Protein AF-A0A401LWP0-F1 (afdb_monomer)

Radius of gyration: 18.24 Å; Cα contacts (8 Å, |Δi|>4): 182; chains: 1; bounding box: 59×21×43 Å

Secondary structure (DSSP, 8-state):
--EEEETTEEEEEEEE--S-TTS---EEEEEEESSTT--EEEEEEEE-TTS--TTEEEEEEEEEEEE-TTS-EEEEEEEEEEEE-----S------

pLDDT: mean 83.67, std 14.32, range [45.25, 97.88]

Sequence (96 aa):
MDTLQIAGEPCADLTVVPFNSESFGFTGHLYVILDSTCFVKRTVFNFPKKINLNFVDYMLLEQEFKRGEDGIRLLDHESITVEFRLAEGQDGIKDE

Solvent-accessible surface area (backbone atoms only — not comparable to full-atom values): 5750 Å² total; per-residue (Å²): 125,54,77,46,71,57,97,86,40,63,17,39,48,43,79,45,70,56,94,48,76,89,62,56,70,50,35,34,40,39,30,25,35,82,57,100,75,56,46,66,42,35,40,39,39,41,31,60,58,84,32,96,48,86,55,41,43,31,37,38,43,36,40,33,42,42,74,43,98,87,66,48,84,37,84,71,46,77,48,77,49,73,42,68,52,80,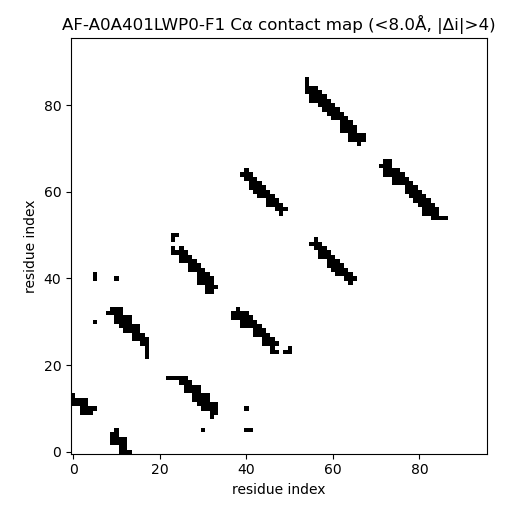78,88,85,72,89,68,92,71,88,126

Structure (mmCIF, N/CA/C/O backbone):
data_AF-A0A401LWP0-F1
#
_entry.id   AF-A0A401LWP0-F1
#
loop_
_atom_site.group_PDB
_atom_site.id
_atom_site.type_symbol
_atom_site.label_atom_id
_atom_site.label_alt_id
_atom_site.label_comp_id
_atom_site.label_asym_id
_atom_site.label_entity_id
_atom_site.label_seq_id
_atom_site.pdbx_PDB_ins_code
_atom_site.Cartn_x
_atom_site.Cartn_y
_atom_site.Cartn_z
_atom_site.occupancy
_atom_site.B_iso_or_equiv
_atom_site.auth_seq_id
_atom_site.auth_comp_id
_atom_site.auth_asym_id
_atom_site.auth_atom_id
_atom_site.pdbx_PDB_model_num
ATOM 1 N N . MET A 1 1 ? -16.871 -0.926 -6.861 1.00 61.06 1 MET A N 1
ATOM 2 C CA . MET A 1 1 ? -16.673 -0.641 -5.429 1.00 61.06 1 MET A CA 1
ATOM 3 C C . MET A 1 1 ? -17.210 -1.851 -4.715 1.00 61.06 1 MET A C 1
ATOM 5 O O . MET A 1 1 ? -18.421 -1.970 -4.581 1.00 61.06 1 MET A O 1
ATOM 9 N N . ASP A 1 2 ? -16.308 -2.748 -4.344 1.00 77.31 2 ASP A N 1
ATOM 10 C CA . ASP A 1 2 ? -16.655 -3.967 -3.627 1.00 77.31 2 ASP A CA 1
ATOM 11 C C . ASP A 1 2 ? -16.191 -3.818 -2.175 1.00 77.31 2 ASP A C 1
ATOM 13 O O . ASP A 1 2 ? -15.233 -3.095 -1.881 1.00 77.31 2 ASP A O 1
ATOM 17 N N . THR A 1 3 ? -16.915 -4.442 -1.251 1.00 86.00 3 THR A N 1
ATOM 18 C CA . THR A 1 3 ? -16.538 -4.489 0.165 1.00 86.00 3 THR A CA 1
ATOM 19 C C . THR A 1 3 ? -15.786 -5.784 0.430 1.00 86.00 3 THR A C 1
ATOM 21 O O . THR A 1 3 ? -16.245 -6.856 0.044 1.00 86.00 3 THR A O 1
ATOM 24 N N . LEU A 1 4 ? -14.648 -5.697 1.110 1.00 91.81 4 LEU A N 1
ATOM 25 C CA . LEU A 1 4 ? -13.810 -6.844 1.453 1.00 91.81 4 LEU A CA 1
ATOM 26 C C . LEU A 1 4 ? -13.242 -6.710 2.866 1.00 91.81 4 LEU A C 1
ATOM 28 O O . LEU A 1 4 ? -13.284 -5.641 3.466 1.00 91.81 4 LEU A O 1
ATOM 32 N N . GLN A 1 5 ? -12.734 -7.810 3.413 1.00 91.44 5 GLN A N 1
ATOM 33 C CA . GLN A 1 5 ? -12.161 -7.842 4.757 1.00 91.44 5 GLN A CA 1
ATOM 34 C C . GLN A 1 5 ? -10.648 -7.613 4.686 1.00 91.44 5 GLN A C 1
ATOM 36 O O . GLN A 1 5 ? -9.941 -8.414 4.075 1.00 91.44 5 GLN A O 1
ATOM 41 N N . ILE A 1 6 ? -10.142 -6.562 5.335 1.00 90.69 6 ILE A N 1
ATOM 42 C CA . ILE A 1 6 ? -8.704 -6.336 5.545 1.00 90.69 6 ILE A CA 1
ATOM 43 C C . ILE A 1 6 ? -8.412 -6.486 7.032 1.00 90.69 6 ILE A C 1
ATOM 45 O O . ILE A 1 6 ? -8.964 -5.749 7.843 1.00 90.69 6 ILE A O 1
ATOM 49 N N . ALA A 1 7 ? -7.565 -7.453 7.395 1.00 86.19 7 ALA A N 1
ATOM 50 C CA . ALA A 1 7 ? -7.229 -7.754 8.791 1.00 86.19 7 ALA A CA 1
ATOM 51 C C . ALA A 1 7 ? -8.467 -7.926 9.710 1.00 86.19 7 ALA A C 1
ATOM 53 O O . ALA A 1 7 ? -8.435 -7.571 10.884 1.00 86.19 7 ALA A O 1
ATOM 54 N N . GLY A 1 8 ? -9.567 -8.466 9.167 1.00 87.88 8 GLY A N 1
ATOM 55 C CA . GLY A 1 8 ? -10.832 -8.667 9.887 1.00 87.88 8 GLY A CA 1
ATOM 56 C C . GLY A 1 8 ? -11.767 -7.451 9.938 1.00 87.88 8 GLY A C 1
ATOM 57 O O . GLY A 1 8 ? -12.813 -7.539 10.579 1.00 87.88 8 GLY A O 1
ATOM 58 N N . GLU A 1 9 ? -11.424 -6.342 9.276 1.00 89.81 9 GLU A N 1
ATOM 59 C CA . GLU A 1 9 ? -12.254 -5.136 9.206 1.00 89.81 9 GLU A CA 1
ATOM 60 C C . GLU A 1 9 ? -12.867 -4.944 7.806 1.00 89.81 9 GLU A C 1
ATOM 62 O O . GLU A 1 9 ? -12.152 -5.028 6.798 1.00 89.81 9 GLU A O 1
ATOM 67 N N . PRO A 1 10 ? -14.176 -4.637 7.713 1.00 93.25 10 PRO A N 1
ATOM 68 C CA . PRO A 1 10 ? -14.830 -4.378 6.439 1.00 93.25 10 PRO A CA 1
ATOM 69 C C . PRO A 1 10 ? -14.338 -3.057 5.840 1.00 93.25 10 PRO A C 1
ATOM 71 O O . PRO A 1 10 ? -14.516 -1.979 6.413 1.00 93.25 10 PRO A O 1
ATOM 74 N N . CYS A 1 11 ? -13.755 -3.151 4.652 1.00 95.94 11 CYS A N 1
ATOM 75 C CA . CYS A 1 11 ? -13.210 -2.035 3.899 1.00 95.94 11 CYS A CA 1
ATOM 76 C C . CYS A 1 11 ? -13.864 -1.937 2.519 1.00 95.94 11 CYS A C 1
ATOM 78 O O . CYS A 1 11 ? -14.151 -2.952 1.884 1.00 95.94 11 CYS A O 1
ATOM 80 N N . ALA A 1 12 ? -14.047 -0.717 2.023 1.00 96.50 12 ALA A N 1
ATOM 81 C CA . ALA A 1 12 ? -14.276 -0.479 0.605 1.00 96.50 12 ALA A CA 1
ATOM 82 C C . ALA A 1 12 ? -12.952 -0.469 -0.161 1.00 96.50 12 ALA A C 1
ATOM 84 O O . ALA A 1 12 ? -11.988 0.149 0.291 1.00 96.50 12 ALA A O 1
ATOM 85 N N . ASP A 1 13 ? -12.946 -1.100 -1.335 1.00 96.25 13 ASP A N 1
ATOM 86 C CA . ASP A 1 13 ? -11.887 -0.951 -2.335 1.00 96.25 13 ASP A CA 1
ATOM 87 C C . ASP A 1 13 ? -12.164 0.262 -3.231 1.00 96.25 13 ASP A C 1
ATOM 89 O O . ASP A 1 13 ? -13.143 0.289 -3.994 1.00 96.25 13 ASP A O 1
ATOM 93 N N . LEU A 1 14 ? -11.301 1.272 -3.119 1.00 95.12 14 LEU A N 1
ATOM 94 C CA . LEU A 1 14 ? -11.306 2.455 -3.967 1.00 95.12 14 LEU A CA 1
ATOM 95 C C . LEU A 1 14 ? -10.105 2.427 -4.911 1.00 95.12 14 LEU A C 1
ATOM 97 O O . LEU A 1 14 ? -8.956 2.554 -4.485 1.00 95.12 14 LEU A O 1
ATOM 101 N N . THR A 1 15 ? -10.378 2.342 -6.210 1.00 93.31 15 THR A N 1
ATOM 102 C CA . THR A 1 15 ? -9.341 2.421 -7.240 1.00 93.31 15 THR A CA 1
ATOM 103 C C . THR A 1 15 ? -8.906 3.869 -7.465 1.00 93.31 15 THR A C 1
ATOM 105 O O . THR A 1 15 ? -9.730 4.758 -7.683 1.00 93.31 15 THR A O 1
ATOM 108 N N . VAL A 1 16 ? -7.596 4.099 -7.463 1.00 89.38 16 VAL A N 1
ATOM 109 C CA . VAL A 1 16 ? -6.954 5.380 -7.760 1.00 89.38 16 VAL A CA 1
ATOM 110 C C . VAL A 1 16 ? -6.306 5.289 -9.136 1.00 89.38 16 VAL A C 1
ATOM 112 O O . VAL A 1 16 ? -5.385 4.499 -9.351 1.00 89.38 16 VAL A O 1
ATOM 115 N N . VAL A 1 17 ? -6.783 6.113 -10.068 1.00 86.50 17 VAL A N 1
ATOM 116 C CA . VAL A 1 17 ? -6.234 6.237 -11.423 1.00 86.50 17 VAL A CA 1
ATOM 117 C C . VAL A 1 17 ? -6.044 7.727 -11.723 1.00 86.50 17 VAL A C 1
ATOM 119 O O . VAL A 1 17 ? -6.975 8.505 -11.499 1.00 86.50 17 VAL A O 1
ATOM 122 N N . PRO A 1 18 ? -4.863 8.163 -12.191 1.00 77.12 18 PRO A N 1
ATOM 123 C CA . PRO A 1 18 ? -4.617 9.562 -12.508 1.00 77.12 18 PRO A CA 1
ATOM 124 C C . PRO A 1 18 ? -5.459 9.994 -13.712 1.00 77.12 18 PRO A C 1
ATOM 126 O O . PRO A 1 18 ? -5.668 9.229 -14.651 1.00 77.12 18 PRO A O 1
ATOM 129 N N . PHE A 1 19 ? -5.927 11.244 -13.693 1.00 72.06 19 PHE A N 1
ATOM 130 C CA . PHE A 1 19 ? -6.789 11.792 -14.745 1.00 72.06 19 PHE A CA 1
ATOM 131 C C . PHE A 1 19 ? -6.088 11.890 -16.108 1.00 72.06 19 PHE A C 1
ATOM 133 O O . PHE A 1 19 ? -6.710 11.675 -17.144 1.00 72.06 19 PHE A O 1
ATOM 140 N N . ASN A 1 20 ? -4.790 12.205 -16.111 1.00 65.81 20 ASN A N 1
ATOM 141 C CA . ASN A 1 20 ? -3.972 12.213 -17.317 1.00 65.81 20 ASN A CA 1
ATOM 142 C C . ASN A 1 20 ? -3.085 10.969 -17.333 1.00 65.81 20 ASN A C 1
ATOM 144 O O . ASN A 1 20 ? -2.206 10.831 -16.482 1.00 65.81 20 ASN A O 1
ATOM 148 N N . SER A 1 21 ? -3.274 10.102 -18.328 1.00 59.53 21 SER A N 1
ATOM 149 C CA . SER A 1 21 ? -2.416 8.937 -18.523 1.00 59.53 21 SER A CA 1
ATOM 150 C C . SER A 1 21 ? -0.964 9.324 -18.785 1.00 59.53 21 SER A C 1
ATOM 152 O O . SER A 1 21 ? -0.099 8.577 -18.375 1.00 59.53 21 SER A O 1
ATOM 154 N N . GLU A 1 22 ? -0.670 10.477 -19.399 1.00 56.81 22 GLU A N 1
ATOM 155 C CA . GLU A 1 22 ? 0.710 10.955 -19.609 1.00 56.81 22 GLU A CA 1
ATOM 156 C C . GLU A 1 22 ? 1.366 11.480 -18.323 1.00 56.81 22 GLU A C 1
ATOM 158 O O . GLU A 1 22 ? 2.590 11.528 -18.217 1.00 56.81 22 GLU A O 1
ATOM 163 N N . SER A 1 23 ? 0.569 11.818 -17.305 1.00 57.25 23 SER A N 1
ATOM 164 C CA . SER A 1 23 ? 1.038 12.087 -15.943 1.00 57.25 23 SER A CA 1
ATOM 165 C C . SER A 1 23 ? 1.088 10.774 -15.163 1.00 57.25 23 SER A C 1
ATOM 167 O O . SER A 1 23 ? 0.400 10.600 -14.157 1.00 57.25 23 SER A O 1
ATOM 169 N N . PHE A 1 24 ? 1.868 9.817 -15.673 1.00 60.03 24 PHE A N 1
ATOM 170 C CA . PHE A 1 24 ? 2.072 8.516 -15.050 1.00 60.03 24 PHE A CA 1
ATOM 171 C C . PHE A 1 24 ? 2.783 8.687 -13.696 1.00 60.03 24 PHE A C 1
ATOM 173 O O . PHE A 1 24 ? 4.007 8.652 -13.611 1.00 60.03 24 PHE A O 1
ATOM 180 N N . GLY A 1 25 ? 2.017 8.923 -12.634 1.00 70.00 25 GLY A N 1
ATOM 181 C CA . GLY A 1 25 ? 2.512 8.860 -11.262 1.00 70.00 25 GLY A CA 1
ATOM 182 C C . GLY A 1 25 ? 2.445 7.424 -10.761 1.00 70.00 25 GLY A C 1
ATOM 183 O O . GLY A 1 25 ? 3.467 6.786 -10.545 1.00 70.00 25 GLY A O 1
ATOM 184 N N . PHE A 1 26 ? 1.225 6.913 -10.611 1.00 83.56 26 PHE A N 1
ATOM 185 C CA . PHE A 1 26 ? 0.920 5.578 -10.099 1.00 83.56 26 PHE A CA 1
ATOM 186 C C . PHE A 1 26 ? -0.569 5.280 -10.316 1.00 83.56 26 PHE A C 1
ATOM 188 O O . PHE A 1 26 ? -1.382 6.196 -10.424 1.00 83.56 26 PHE A O 1
ATOM 195 N N . THR A 1 27 ? -0.936 4.005 -10.338 1.00 90.94 27 THR A N 1
ATOM 196 C CA . THR A 1 27 ? -2.317 3.530 -10.141 1.00 90.94 27 THR A CA 1
ATOM 197 C C . THR A 1 27 ? -2.378 2.752 -8.840 1.00 90.94 27 THR A C 1
ATOM 199 O O . THR A 1 27 ? -1.348 2.256 -8.395 1.00 90.94 27 THR A O 1
ATOM 202 N N . GLY A 1 28 ? -3.541 2.566 -8.233 1.00 93.50 28 GLY A N 1
ATOM 203 C CA . GLY A 1 28 ? -3.582 1.748 -7.030 1.00 93.50 28 GLY A CA 1
ATOM 204 C C . GLY A 1 28 ? -4.950 1.544 -6.426 1.00 93.50 28 GLY A C 1
ATOM 205 O O . GLY A 1 28 ? -5.968 1.893 -7.016 1.00 93.50 28 GLY A O 1
ATOM 206 N N . HIS A 1 29 ? -4.929 0.994 -5.222 1.00 96.06 29 HIS A N 1
ATOM 207 C CA . HIS A 1 29 ? -6.096 0.695 -4.412 1.00 96.06 29 HIS A CA 1
ATOM 208 C C . HIS A 1 29 ? -5.917 1.295 -3.020 1.00 96.06 29 HIS A C 1
ATOM 210 O O . HIS A 1 29 ? -4.846 1.184 -2.413 1.00 96.06 29 HIS A O 1
ATOM 216 N N . LEU A 1 30 ? -6.977 1.917 -2.514 1.00 96.19 30 LEU A N 1
ATOM 217 C CA . LEU A 1 30 ? -7.114 2.310 -1.117 1.00 96.19 30 LEU A CA 1
ATOM 218 C C . LEU A 1 30 ? -8.185 1.429 -0.484 1.00 96.19 30 LEU A C 1
ATOM 220 O O . LEU A 1 30 ? -9.319 1.398 -0.959 1.00 96.19 30 LEU A O 1
ATOM 224 N N . TYR A 1 31 ? -7.837 0.769 0.615 1.00 96.44 31 TYR A N 1
ATOM 225 C CA . TYR A 1 31 ? -8.781 -0.006 1.409 1.00 96.44 31 TYR A CA 1
ATOM 226 C C . TYR A 1 31 ? -9.223 0.832 2.604 1.00 96.44 31 TYR A C 1
ATOM 228 O O . TYR A 1 31 ? -8.423 1.116 3.501 1.00 96.44 31 TYR A O 1
ATOM 236 N N . VAL A 1 32 ? -10.480 1.271 2.590 1.00 96.06 32 VAL A N 1
ATOM 237 C CA . VAL A 1 32 ? -11.005 2.276 3.524 1.00 96.06 32 VAL A CA 1
ATOM 238 C C . VAL A 1 32 ? -12.075 1.671 4.421 1.00 96.06 32 VAL A C 1
ATOM 240 O O . VAL A 1 32 ? -13.062 1.142 3.912 1.00 96.06 32 VAL A O 1
ATOM 243 N N . ILE A 1 33 ? -11.909 1.781 5.741 1.00 94.50 33 ILE A N 1
ATOM 244 C CA . ILE A 1 33 ? -12.913 1.346 6.719 1.00 94.50 33 ILE A CA 1
ATOM 245 C C . ILE A 1 33 ? -14.224 2.100 6.477 1.00 94.50 33 ILE A C 1
ATOM 247 O O . ILE A 1 33 ? -14.240 3.325 6.344 1.00 94.50 33 ILE A O 1
ATOM 251 N N . LEU A 1 34 ? -15.329 1.355 6.458 1.00 90.56 34 LEU A N 1
ATOM 252 C CA . LEU A 1 34 ? -16.681 1.869 6.229 1.00 90.56 34 LEU A CA 1
ATOM 253 C C . LEU A 1 34 ? -17.355 2.381 7.514 1.00 90.56 34 LEU A C 1
ATOM 255 O O . LEU A 1 34 ? -18.495 2.030 7.816 1.00 90.56 34 LEU A O 1
ATOM 259 N N . ASP A 1 35 ? -16.650 3.211 8.276 1.00 89.31 35 ASP A N 1
ATOM 260 C CA . ASP A 1 35 ? -17.192 3.934 9.426 1.00 89.31 35 ASP A CA 1
ATOM 261 C C . ASP A 1 35 ? -17.118 5.454 9.196 1.00 89.31 35 ASP A C 1
ATOM 263 O O . ASP A 1 35 ? -16.701 5.932 8.141 1.00 89.31 35 ASP A O 1
ATOM 267 N N . SER A 1 36 ? -17.516 6.249 10.189 1.00 89.31 36 SER A N 1
ATOM 268 C CA . SER A 1 36 ? -17.483 7.713 10.085 1.00 89.31 36 SER A CA 1
ATOM 269 C C . SER A 1 36 ? -16.071 8.308 10.006 1.00 89.31 36 SER A C 1
ATOM 271 O O . SER A 1 36 ? -15.934 9.518 9.847 1.00 89.31 36 SER A O 1
ATOM 273 N N . THR A 1 37 ? -15.021 7.504 10.188 1.00 89.50 37 THR A N 1
ATOM 274 C CA . THR A 1 37 ? -13.629 7.967 10.198 1.00 89.50 37 THR A CA 1
ATOM 275 C C . THR A 1 37 ? -12.967 7.833 8.832 1.00 89.50 37 THR A C 1
ATOM 277 O O . THR A 1 37 ? -11.941 8.477 8.606 1.00 89.50 37 THR A O 1
ATOM 280 N N . CYS A 1 38 ? -13.540 7.025 7.927 1.00 91.56 38 CYS A N 1
ATOM 281 C CA . CYS A 1 38 ? -12.981 6.722 6.607 1.00 91.56 38 CYS A CA 1
ATOM 282 C C . CYS A 1 38 ? -11.481 6.384 6.684 1.00 91.56 38 CYS A C 1
ATOM 284 O O . CYS A 1 38 ? -10.659 6.875 5.903 1.00 91.56 38 CYS A O 1
ATOM 286 N N . PHE A 1 39 ? -11.091 5.601 7.690 1.00 94.44 39 PHE A N 1
ATOM 287 C CA . PHE A 1 39 ? -9.690 5.305 7.942 1.00 94.44 39 PHE A CA 1
ATOM 288 C C . PHE A 1 39 ? -9.119 4.410 6.834 1.00 94.44 39 PHE A C 1
ATOM 290 O O . PHE A 1 39 ? -9.645 3.336 6.554 1.00 94.44 39 PHE A O 1
ATOM 297 N N . VAL A 1 40 ? -8.021 4.837 6.207 1.00 95.19 40 VAL A N 1
ATOM 298 C CA . VAL A 1 40 ? -7.284 4.016 5.237 1.00 95.19 40 VAL A CA 1
ATOM 299 C C . VAL A 1 40 ? -6.500 2.942 5.986 1.00 95.19 40 VAL A C 1
ATOM 301 O O . VAL A 1 40 ? -5.565 3.270 6.718 1.00 95.19 40 VAL A O 1
ATOM 304 N N . LYS A 1 41 ? -6.889 1.680 5.796 1.00 95.62 41 LYS A N 1
ATOM 305 C CA . LYS A 1 41 ? -6.283 0.504 6.430 1.00 95.62 41 LYS A CA 1
ATOM 306 C C . LYS A 1 41 ? -5.079 -0.012 5.651 1.00 95.62 41 LYS A C 1
ATOM 308 O O . LYS A 1 41 ? -4.082 -0.400 6.249 1.00 95.62 41 LYS A O 1
ATOM 313 N N . ARG A 1 42 ? -5.168 0.007 4.320 1.00 96.94 42 ARG A N 1
ATOM 314 C CA . ARG A 1 42 ? -4.107 -0.446 3.418 1.00 96.94 42 ARG A CA 1
ATOM 315 C C . ARG A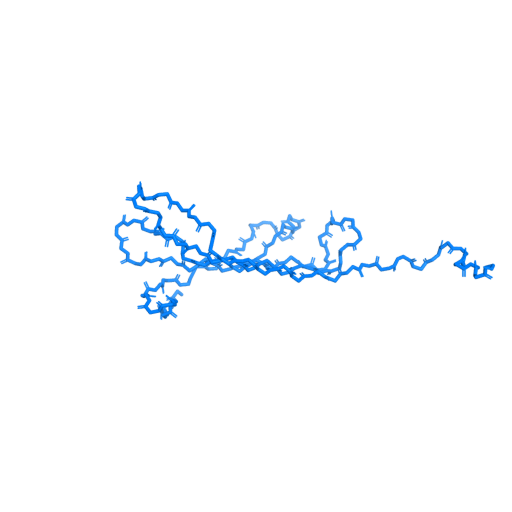 1 42 ? -4.078 0.391 2.147 1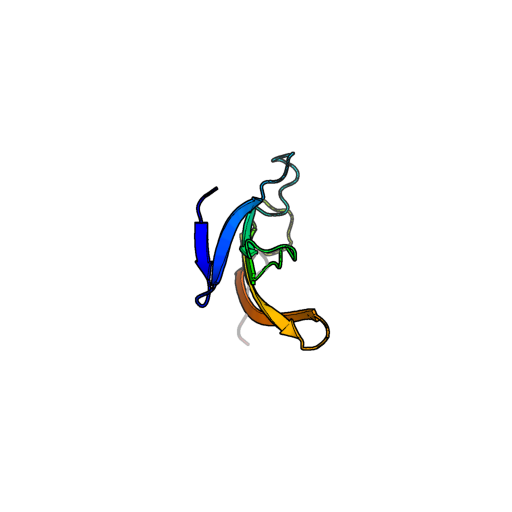.00 96.94 42 ARG A C 1
ATOM 317 O O . ARG A 1 42 ? -5.123 0.839 1.670 1.00 96.94 42 ARG A O 1
ATOM 324 N N . THR A 1 43 ? -2.890 0.557 1.587 1.00 96.69 43 THR A N 1
ATOM 325 C CA . THR A 1 43 ? -2.674 1.098 0.246 1.00 96.69 43 THR A CA 1
ATOM 326 C C . THR A 1 43 ? -1.844 0.125 -0.579 1.00 96.69 43 THR A C 1
ATOM 328 O O . THR A 1 43 ? -0.963 -0.559 -0.061 1.00 96.69 43 THR A O 1
ATOM 331 N N . VAL A 1 44 ? -2.158 0.041 -1.868 1.00 96.75 44 VAL A N 1
ATOM 332 C CA . VAL A 1 44 ? -1.367 -0.700 -2.855 1.00 96.75 44 VAL A CA 1
ATOM 333 C C . VAL A 1 44 ? -1.192 0.207 -4.061 1.00 96.75 44 VAL A C 1
ATOM 335 O O . VAL A 1 44 ? -2.171 0.518 -4.735 1.00 96.75 44 VAL A O 1
ATOM 338 N N . PHE A 1 45 ? 0.035 0.647 -4.326 1.00 94.06 45 PHE A N 1
ATOM 339 C CA . PHE A 1 45 ? 0.368 1.534 -5.435 1.00 94.06 45 PHE A CA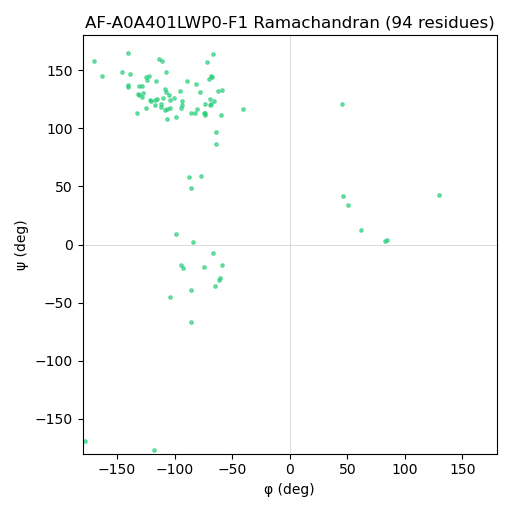 1
ATOM 340 C C . PHE A 1 45 ? 1.312 0.853 -6.416 1.00 94.06 45 PHE A C 1
ATOM 342 O O . PHE A 1 45 ? 2.400 0.410 -6.062 1.00 94.06 45 PHE A O 1
ATOM 349 N N . ASN A 1 46 ? 0.880 0.818 -7.669 1.00 90.94 46 ASN A N 1
ATOM 350 C CA . ASN A 1 46 ? 1.605 0.304 -8.811 1.00 90.94 46 ASN A CA 1
ATOM 351 C C . ASN A 1 46 ? 2.151 1.459 -9.658 1.00 90.94 46 ASN A C 1
ATOM 353 O O . ASN A 1 46 ? 1.400 2.312 -10.144 1.00 90.94 46 ASN A O 1
ATOM 357 N N . PHE A 1 47 ? 3.456 1.435 -9.873 1.00 86.56 47 PHE A N 1
ATOM 358 C CA . PHE A 1 47 ? 4.220 2.409 -10.633 1.00 86.56 47 PHE A CA 1
ATOM 359 C C . PHE A 1 47 ? 4.623 1.775 -11.978 1.00 86.56 47 PHE A C 1
ATOM 361 O O . PHE A 1 47 ? 5.448 0.857 -12.005 1.00 86.56 47 PHE A O 1
ATOM 368 N N . PRO A 1 48 ? 4.020 2.198 -13.107 1.00 73.56 48 PRO A N 1
ATOM 369 C CA . PRO A 1 48 ? 4.202 1.525 -14.393 1.00 73.56 48 PRO A CA 1
ATOM 370 C C . PRO A 1 48 ? 5.592 1.754 -15.005 1.00 73.56 48 PRO A C 1
ATOM 372 O O . PRO A 1 48 ? 6.221 2.782 -14.788 1.00 73.56 48 PRO A O 1
ATOM 375 N N . LYS A 1 49 ? 6.030 0.852 -15.893 1.00 69.38 49 LYS A N 1
ATOM 376 C CA . LYS A 1 49 ? 7.394 0.867 -16.467 1.00 69.38 49 LYS A CA 1
ATOM 377 C C . LYS A 1 49 ? 7.812 2.121 -17.237 1.00 69.38 49 LYS A C 1
ATOM 379 O O . LYS A 1 49 ? 8.990 2.325 -17.509 1.00 69.38 49 LYS A O 1
ATOM 384 N N . LYS A 1 50 ? 6.842 2.938 -17.650 1.00 66.56 50 LYS A N 1
ATOM 385 C CA . LYS A 1 50 ? 7.058 4.155 -18.446 1.00 66.56 50 LYS A CA 1
ATOM 386 C C . LYS A 1 50 ? 7.070 5.437 -17.614 1.00 66.56 50 LYS A C 1
ATOM 388 O O . LYS A 1 50 ? 7.066 6.519 -18.197 1.00 66.56 50 LYS A O 1
ATOM 393 N N . ILE A 1 51 ? 7.071 5.349 -16.285 1.00 69.31 51 ILE A N 1
ATOM 394 C CA . ILE A 1 51 ? 7.267 6.545 -15.464 1.00 69.31 51 ILE A CA 1
ATOM 395 C C . ILE A 1 51 ? 8.703 7.040 -15.596 1.00 69.31 51 ILE A C 1
ATOM 397 O O . ILE A 1 51 ? 9.641 6.251 -15.678 1.00 69.31 51 ILE A O 1
ATOM 401 N N . ASN A 1 52 ? 8.877 8.359 -15.613 1.00 64.44 52 ASN A N 1
ATOM 402 C CA . ASN A 1 52 ? 10.192 8.993 -15.624 1.00 64.44 52 ASN A CA 1
ATOM 403 C C . ASN A 1 52 ? 10.825 8.945 -14.220 1.00 64.44 52 ASN A C 1
ATOM 405 O O . ASN A 1 52 ? 11.083 9.978 -13.605 1.00 64.44 52 ASN A O 1
ATOM 409 N N . LEU A 1 53 ? 11.005 7.736 -13.685 1.00 71.25 53 LEU A N 1
ATOM 410 C CA . LEU A 1 53 ? 11.850 7.484 -12.527 1.00 71.25 53 LEU A CA 1
ATOM 411 C C . LEU A 1 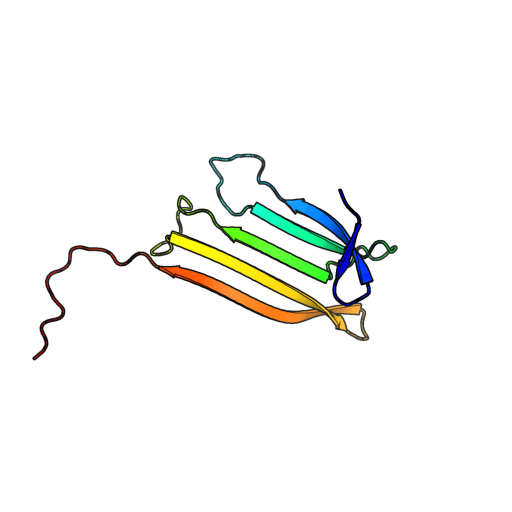53 ? 13.179 6.935 -13.025 1.00 71.25 53 LEU A C 1
ATOM 413 O O . LEU A 1 53 ? 13.241 5.963 -13.777 1.00 71.25 53 LEU A O 1
ATOM 417 N N . ASN A 1 54 ? 14.261 7.578 -12.605 1.00 74.00 54 ASN A N 1
ATOM 418 C CA . ASN A 1 54 ? 15.592 7.163 -13.008 1.00 74.00 54 ASN A CA 1
ATOM 419 C C . ASN A 1 54 ? 15.873 5.742 -12.507 1.00 74.00 54 ASN A C 1
ATOM 421 O O . ASN A 1 54 ? 15.671 5.449 -11.330 1.00 74.00 54 ASN A O 1
ATOM 425 N N . PHE A 1 55 ? 16.378 4.891 -13.401 1.00 76.00 55 PHE A N 1
ATOM 426 C CA . PHE A 1 55 ? 16.847 3.534 -13.096 1.00 76.00 55 PHE A CA 1
ATOM 427 C C . PHE A 1 55 ? 15.783 2.568 -12.551 1.00 76.00 55 PHE A C 1
ATOM 429 O O . PHE A 1 55 ? 16.152 1.493 -12.095 1.00 76.00 55 PHE A O 1
ATOM 436 N N . VAL A 1 56 ? 14.488 2.897 -12.622 1.00 82.62 56 VAL A N 1
ATOM 437 C CA . VAL A 1 56 ? 13.390 2.041 -12.140 1.00 82.62 56 VAL A CA 1
ATOM 438 C C . VAL A 1 56 ? 12.486 1.645 -13.305 1.00 82.62 56 VAL A C 1
ATOM 440 O O . VAL A 1 56 ? 11.896 2.496 -13.964 1.00 82.62 56 VAL A O 1
ATOM 443 N N . ASP A 1 57 ? 12.368 0.341 -13.540 1.00 82.69 57 ASP A N 1
ATOM 444 C CA . ASP A 1 57 ? 11.458 -0.253 -14.521 1.00 82.69 57 ASP A CA 1
ATOM 445 C C . ASP A 1 57 ? 10.108 -0.633 -13.921 1.00 82.69 57 ASP A C 1
ATOM 447 O O . ASP A 1 57 ? 9.152 -0.806 -14.662 1.00 82.69 57 ASP A O 1
ATOM 451 N N . TYR A 1 58 ? 9.996 -0.803 -12.609 1.00 87.06 58 TYR A N 1
ATOM 452 C CA . TYR A 1 58 ? 8.731 -1.115 -11.948 1.00 87.06 58 TYR A CA 1
ATOM 453 C C . TYR A 1 58 ? 8.850 -0.830 -10.460 1.00 87.06 58 TYR A C 1
ATOM 455 O O . TYR A 1 58 ? 9.904 -1.070 -9.871 1.00 87.06 58 TYR A O 1
ATOM 463 N N . MET A 1 59 ? 7.764 -0.368 -9.844 1.00 90.06 59 MET A N 1
ATOM 464 C CA . MET A 1 59 ? 7.668 -0.319 -8.391 1.00 90.06 59 MET A CA 1
ATOM 465 C C . MET A 1 59 ? 6.262 -0.707 -7.923 1.00 90.06 59 MET A C 1
ATOM 467 O O . MET A 1 59 ? 5.257 -0.276 -8.486 1.00 90.06 59 MET A O 1
ATOM 471 N N . LEU A 1 60 ? 6.202 -1.510 -6.866 1.00 93.56 60 LEU A N 1
ATOM 472 C CA . LEU A 1 60 ? 4.995 -1.798 -6.101 1.00 93.56 60 LEU A CA 1
ATOM 473 C C . LEU A 1 60 ? 5.241 -1.358 -4.663 1.00 93.56 60 LEU A C 1
ATOM 475 O O . LEU A 1 60 ? 6.198 -1.814 -4.041 1.00 93.56 60 LEU A O 1
ATOM 479 N N . LEU A 1 61 ? 4.384 -0.479 -4.159 1.00 94.88 61 LEU A N 1
ATOM 480 C CA . LEU A 1 61 ? 4.375 -0.043 -2.769 1.00 94.88 61 LEU A CA 1
ATOM 481 C C . LEU A 1 61 ? 3.106 -0.566 -2.106 1.00 94.88 61 LEU A C 1
ATOM 483 O O . LEU A 1 61 ? 1.999 -0.232 -2.529 1.00 94.88 61 LEU A O 1
ATOM 487 N N . GLU A 1 62 ? 3.269 -1.352 -1.054 1.00 97.62 62 GLU A N 1
ATOM 488 C CA . GLU A 1 62 ? 2.177 -1.854 -0.231 1.00 97.62 62 GLU A CA 1
ATOM 489 C C . GLU A 1 62 ? 2.394 -1.386 1.201 1.00 97.62 62 GLU A C 1
ATOM 491 O O . GLU A 1 62 ? 3.445 -1.642 1.784 1.00 97.62 62 GLU A O 1
ATOM 496 N N . GLN A 1 63 ? 1.411 -0.696 1.772 1.00 97.88 63 GLN A N 1
ATOM 497 C CA . GLN A 1 63 ? 1.488 -0.200 3.144 1.00 97.88 63 GLN A CA 1
ATOM 498 C C . GLN A 1 63 ? 0.226 -0.579 3.904 1.00 97.88 63 GLN A C 1
ATOM 500 O O . GLN A 1 63 ? -0.885 -0.420 3.398 1.00 97.88 63 GLN A O 1
ATOM 505 N N . GLU A 1 64 ? 0.395 -1.034 5.139 1.00 97.19 64 GLU A N 1
ATOM 506 C CA . GLU A 1 64 ? -0.687 -1.301 6.080 1.00 97.19 64 GLU A CA 1
ATOM 507 C C . GLU A 1 64 ? -0.564 -0.375 7.284 1.00 97.19 64 GLU A C 1
ATOM 509 O O . GLU A 1 64 ? 0.533 -0.095 7.775 1.00 97.19 64 GLU A O 1
ATOM 514 N N . PHE A 1 65 ? -1.705 0.116 7.760 1.00 96.56 65 PHE A N 1
ATOM 515 C CA . PHE A 1 65 ? -1.767 1.107 8.819 1.00 96.56 65 PHE A CA 1
ATOM 516 C C . PHE A 1 65 ? -2.609 0.622 9.990 1.00 96.56 65 PHE A C 1
ATOM 518 O O . PHE A 1 65 ? -3.697 0.063 9.826 1.00 96.56 65 PHE A O 1
ATOM 525 N N . LYS A 1 66 ? -2.149 0.957 11.192 1.00 94.50 66 LYS A N 1
ATOM 526 C CA . LYS A 1 66 ? -2.927 0.850 12.424 1.00 94.50 66 LYS A CA 1
ATOM 527 C C . LYS A 1 66 ? -3.263 2.229 12.962 1.00 94.50 66 LYS A C 1
ATOM 529 O O . LYS A 1 66 ? -2.613 3.227 12.645 1.00 94.50 66 LYS A O 1
ATOM 534 N N . ARG A 1 67 ? -4.304 2.288 13.781 1.00 92.62 67 ARG A N 1
ATOM 535 C CA . ARG A 1 67 ? -4.717 3.515 14.451 1.00 92.62 67 ARG A CA 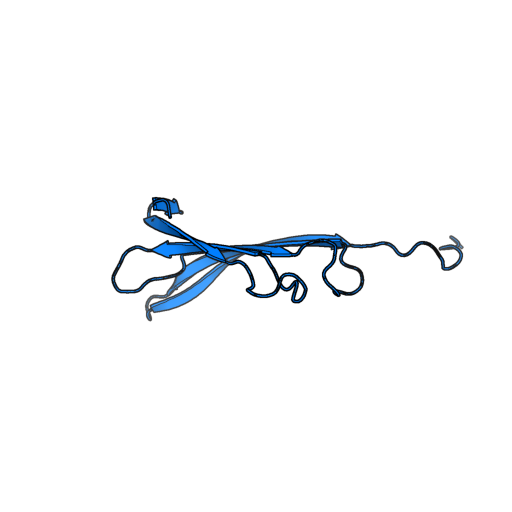1
ATOM 536 C C . ARG A 1 67 ? -4.073 3.559 15.833 1.00 92.62 67 ARG A C 1
ATOM 538 O O . ARG A 1 67 ? -4.227 2.614 16.601 1.00 92.62 67 ARG A O 1
ATOM 545 N N . GLY A 1 68 ? -3.326 4.622 16.115 1.00 91.44 68 GLY A N 1
ATOM 546 C CA . GLY A 1 68 ? -2.812 4.908 17.452 1.00 91.44 68 GLY A CA 1
ATOM 547 C C . GLY A 1 68 ? -3.943 5.236 18.427 1.00 91.44 68 GLY A C 1
ATOM 548 O O . GLY A 1 68 ? -5.065 5.538 18.015 1.00 91.44 68 GLY A O 1
ATOM 549 N N . GLU A 1 69 ? -3.646 5.194 19.725 1.00 90.75 69 GLU A N 1
ATOM 550 C CA . GLU A 1 69 ? -4.608 5.512 20.794 1.00 90.75 69 GLU A CA 1
ATOM 551 C C . GLU A 1 69 ? -5.145 6.951 20.701 1.00 90.75 69 GLU A C 1
ATOM 553 O O . GLU A 1 69 ? -6.286 7.228 21.061 1.00 90.75 69 GLU A O 1
ATOM 558 N N . ASP A 1 70 ? -4.341 7.856 20.150 1.00 90.00 70 ASP A N 1
ATOM 559 C CA . ASP A 1 70 ? -4.662 9.256 19.864 1.00 90.00 70 ASP A CA 1
ATOM 560 C C . ASP A 1 70 ? -5.389 9.464 18.522 1.00 90.00 70 ASP A C 1
ATOM 562 O O . ASP A 1 70 ? -5.702 10.589 18.129 1.00 90.00 70 ASP A O 1
ATOM 566 N N . GLY A 1 71 ? -5.678 8.380 17.801 1.00 84.69 71 GLY A N 1
ATOM 567 C CA . GLY A 1 71 ? -6.328 8.412 16.501 1.00 84.69 71 GLY A CA 1
ATOM 568 C C . GLY A 1 71 ? -5.392 8.691 15.323 1.00 84.69 71 GLY A C 1
ATOM 569 O O . GLY A 1 71 ? -5.889 8.749 14.195 1.00 84.69 71 GLY A O 1
ATOM 570 N N . ILE A 1 72 ? -4.077 8.824 15.541 1.00 89.56 72 ILE A N 1
ATOM 571 C CA . ILE A 1 72 ? -3.091 9.015 14.469 1.00 89.56 72 ILE A CA 1
ATOM 572 C C . ILE A 1 72 ? -2.970 7.739 13.625 1.00 89.56 72 ILE A C 1
ATOM 574 O O . ILE A 1 72 ? -3.075 6.616 14.120 1.00 89.56 72 ILE A O 1
ATOM 578 N N . ARG A 1 73 ? -2.745 7.904 12.317 1.00 93.19 73 ARG A N 1
ATOM 579 C CA . ARG A 1 73 ? -2.427 6.794 11.414 1.00 93.19 73 ARG A CA 1
ATOM 580 C C . ARG A 1 73 ? -0.949 6.435 11.550 1.00 93.19 73 ARG A C 1
ATOM 582 O O . ARG A 1 73 ? -0.089 7.243 11.215 1.00 93.19 73 ARG A O 1
ATOM 589 N N . LEU A 1 74 ? -0.672 5.224 12.014 1.00 96.25 74 LEU A N 1
ATOM 590 C CA . LEU A 1 74 ? 0.675 4.689 12.184 1.00 96.25 74 LEU A CA 1
ATOM 591 C C . LEU A 1 74 ? 0.939 3.641 11.103 1.00 96.25 74 LEU A C 1
ATOM 593 O O . LEU A 1 74 ? 0.104 2.760 10.894 1.00 96.25 74 LEU A O 1
ATOM 597 N N . LEU A 1 75 ? 2.086 3.735 10.427 1.00 96.69 75 LEU A N 1
ATOM 598 C CA . LEU A 1 75 ? 2.557 2.685 9.522 1.00 96.69 75 LEU A CA 1
ATOM 599 C C . LEU A 1 75 ? 2.862 1.431 10.350 1.00 96.69 75 LEU A C 1
ATOM 601 O O . LEU A 1 75 ? 3.628 1.500 11.311 1.00 96.69 75 LEU A O 1
ATOM 605 N N . ASP A 1 76 ? 2.222 0.318 10.007 1.00 96.00 76 ASP A N 1
ATOM 606 C CA . ASP A 1 76 ? 2.383 -0.960 10.703 1.00 96.00 76 ASP A CA 1
ATOM 607 C C . ASP A 1 76 ? 3.259 -1.924 9.904 1.00 96.00 76 ASP A C 1
ATOM 609 O O . ASP A 1 76 ? 4.197 -2.511 10.443 1.00 96.00 76 ASP A O 1
ATOM 613 N N . HIS A 1 77 ? 3.000 -2.025 8.601 1.00 96.88 77 HIS A N 1
ATOM 614 C CA . HIS A 1 77 ? 3.801 -2.812 7.675 1.00 96.88 77 HIS A CA 1
ATOM 615 C C . HIS A 1 77 ? 4.007 -2.061 6.359 1.00 96.88 77 HIS A C 1
ATOM 617 O O . HIS A 1 77 ? 3.125 -1.334 5.903 1.00 96.88 77 HIS A O 1
ATOM 623 N N . GLU A 1 78 ? 5.168 -2.264 5.744 1.00 97.62 78 GLU A N 1
ATOM 624 C CA . GLU A 1 78 ? 5.499 -1.753 4.421 1.00 97.62 78 GLU A CA 1
ATOM 625 C C . GLU A 1 78 ? 6.284 -2.807 3.639 1.00 97.62 78 GLU A C 1
ATOM 627 O O . GLU A 1 78 ? 7.220 -3.419 4.158 1.00 97.62 78 GLU A O 1
ATOM 632 N N . SER A 1 79 ? 5.906 -2.980 2.377 1.00 97.81 79 SER A N 1
ATOM 633 C CA . SER A 1 79 ? 6.639 -3.750 1.383 1.00 97.81 79 SER A CA 1
ATOM 634 C C . SER A 1 79 ? 6.846 -2.881 0.150 1.00 97.81 79 SER A C 1
ATOM 636 O O . SER A 1 79 ? 5.908 -2.264 -0.363 1.00 97.81 79 SER A O 1
ATOM 638 N N . ILE A 1 80 ? 8.088 -2.835 -0.328 1.00 95.38 80 ILE A N 1
ATOM 639 C CA . ILE A 1 80 ? 8.457 -2.134 -1.554 1.00 95.38 80 ILE A CA 1
ATOM 640 C C . ILE A 1 80 ? 9.164 -3.131 -2.460 1.00 95.38 80 ILE A C 1
ATOM 642 O O . ILE A 1 80 ? 10.232 -3.641 -2.126 1.00 95.38 80 ILE A O 1
ATOM 646 N N . THR A 1 81 ? 8.576 -3.394 -3.621 1.00 94.62 81 THR A N 1
ATOM 647 C CA . THR A 1 81 ? 9.215 -4.168 -4.689 1.00 94.62 81 THR A CA 1
ATOM 648 C C . THR A 1 81 ? 9.650 -3.210 -5.779 1.00 94.62 81 THR A C 1
ATOM 650 O O . THR A 1 81 ? 8.833 -2.424 -6.249 1.00 94.62 81 THR A O 1
ATOM 653 N N . VAL A 1 82 ? 10.914 -3.279 -6.196 1.00 90.88 82 VAL A N 1
ATOM 654 C CA . VAL A 1 82 ? 11.466 -2.426 -7.254 1.00 90.88 82 VAL A CA 1
ATOM 655 C C . VAL A 1 82 ? 12.205 -3.287 -8.270 1.00 90.88 82 VAL A C 1
ATOM 657 O O . VAL A 1 82 ? 13.078 -4.067 -7.897 1.00 90.88 82 VAL A O 1
ATOM 660 N N . GLU A 1 83 ? 11.885 -3.125 -9.553 1.00 88.88 83 GLU A N 1
ATOM 661 C CA . GLU A 1 83 ? 12.735 -3.603 -10.648 1.00 88.88 83 GLU A CA 1
ATOM 662 C C . GLU A 1 83 ? 13.630 -2.445 -11.085 1.00 88.88 83 GLU A C 1
ATOM 664 O O . GLU A 1 83 ? 13.131 -1.413 -11.540 1.00 88.88 83 GLU A O 1
ATOM 669 N N . PHE A 1 84 ? 14.946 -2.598 -10.943 1.00 86.62 84 PHE A N 1
ATOM 670 C CA . PHE A 1 84 ? 15.902 -1.608 -11.429 1.00 86.62 84 PHE A CA 1
ATOM 671 C C . PHE A 1 84 ? 16.305 -1.902 -12.871 1.00 86.62 84 PHE A C 1
ATOM 673 O O . PHE A 1 84 ? 16.562 -3.050 -13.236 1.00 86.62 84 PHE A O 1
ATOM 680 N N . ARG A 1 85 ? 16.443 -0.844 -13.669 1.00 79.94 85 ARG A N 1
ATOM 681 C CA . ARG A 1 85 ? 17.047 -0.921 -14.996 1.00 79.94 85 ARG A CA 1
ATOM 682 C C . ARG A 1 85 ? 18.563 -0.881 -14.856 1.00 79.94 85 ARG A C 1
ATOM 684 O O . ARG A 1 85 ? 19.125 0.156 -14.503 1.00 79.94 85 ARG A O 1
ATOM 691 N N . LEU A 1 86 ? 19.228 -1.981 -15.190 1.00 74.00 86 LEU A N 1
ATOM 692 C CA . LEU A 1 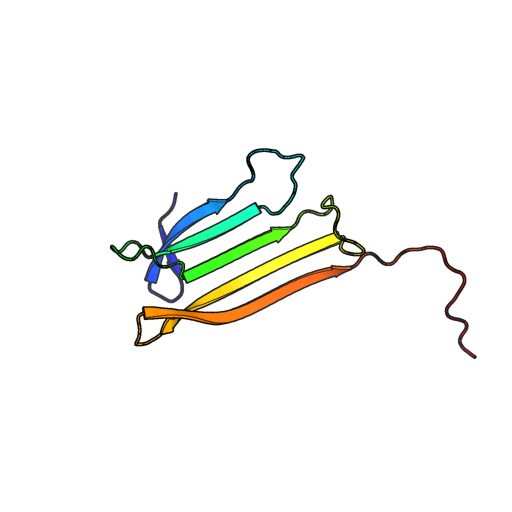86 ? 20.665 -1.964 -15.453 1.00 74.00 86 LEU A CA 1
ATOM 693 C C . LEU A 1 86 ? 20.881 -1.293 -16.813 1.00 74.00 86 LEU A C 1
ATOM 695 O O . LEU A 1 86 ? 20.331 -1.729 -17.823 1.00 74.00 86 LEU A O 1
ATOM 699 N N . ALA A 1 87 ? 21.637 -0.199 -16.843 1.00 67.81 87 ALA A N 1
ATOM 700 C CA . ALA A 1 87 ? 22.046 0.403 -18.102 1.00 67.81 87 ALA A CA 1
ATOM 701 C C . ALA A 1 87 ? 23.124 -0.486 -18.740 1.00 67.81 87 ALA A C 1
ATOM 703 O O . ALA A 1 87 ? 24.227 -0.597 -18.207 1.00 67.81 87 ALA A O 1
ATOM 704 N N . GLU A 1 88 ? 22.830 -1.116 -19.877 1.00 60.47 88 GLU A N 1
ATOM 705 C CA . GLU A 1 88 ? 23.889 -1.631 -20.745 1.00 60.47 88 GLU A CA 1
ATOM 706 C C . GLU A 1 88 ? 24.633 -0.434 -21.356 1.00 60.47 88 GLU A C 1
ATOM 708 O O . GLU A 1 88 ? 24.018 0.394 -22.031 1.00 60.47 88 GLU A O 1
ATOM 713 N N . GLY A 1 89 ? 25.947 -0.329 -21.117 1.00 59.41 89 GLY A N 1
ATOM 714 C CA . GLY A 1 89 ? 26.805 0.574 -21.896 1.00 59.41 89 GLY A CA 1
ATOM 715 C C . GLY A 1 89 ? 27.733 1.534 -21.146 1.00 59.41 89 GLY A C 1
ATOM 716 O O . GLY A 1 89 ? 27.887 2.671 -21.586 1.00 59.41 89 GLY A O 1
ATOM 717 N N . GLN A 1 90 ? 28.419 1.098 -20.089 1.00 49.56 90 GLN A N 1
ATOM 718 C CA . GLN A 1 90 ? 29.791 1.564 -19.844 1.00 49.56 90 GLN A CA 1
ATOM 719 C C . GLN A 1 90 ? 30.676 0.335 -19.648 1.00 49.56 90 GLN A C 1
ATOM 721 O O . GLN A 1 90 ? 30.320 -0.561 -18.887 1.00 49.56 90 GLN A O 1
ATOM 726 N N . ASP A 1 91 ? 31.761 0.267 -20.419 1.00 54.34 91 ASP A N 1
ATOM 727 C CA . ASP A 1 91 ? 32.714 -0.841 -20.463 1.00 54.34 91 ASP A CA 1
ATOM 728 C C . ASP A 1 91 ? 33.028 -1.408 -19.071 1.00 54.34 91 ASP A C 1
ATOM 730 O O . ASP A 1 91 ? 33.606 -0.714 -18.243 1.00 54.34 91 ASP A O 1
ATOM 734 N N . GLY A 1 92 ? 32.668 -2.681 -18.873 1.00 52.66 92 GLY A N 1
ATOM 735 C CA . GLY A 1 92 ? 33.238 -3.643 -17.926 1.00 52.66 92 GLY A CA 1
ATOM 736 C C . GLY A 1 92 ? 33.504 -3.197 -16.483 1.00 52.66 92 GLY A C 1
ATOM 737 O O . GLY A 1 92 ? 34.425 -2.433 -16.208 1.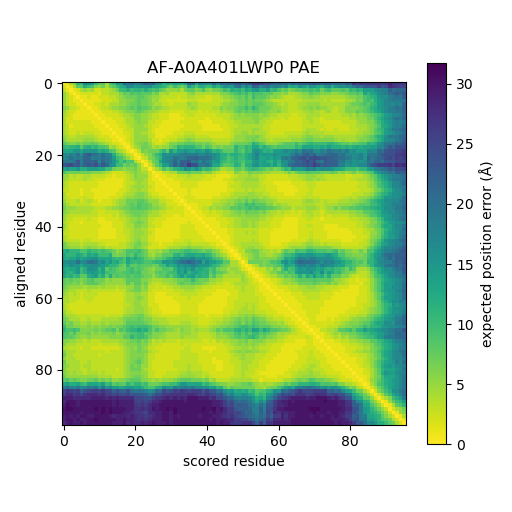00 52.66 92 GLY A O 1
ATOM 738 N N . ILE A 1 93 ? 32.867 -3.883 -15.527 1.00 61.00 93 ILE A N 1
ATOM 739 C CA . ILE A 1 93 ? 3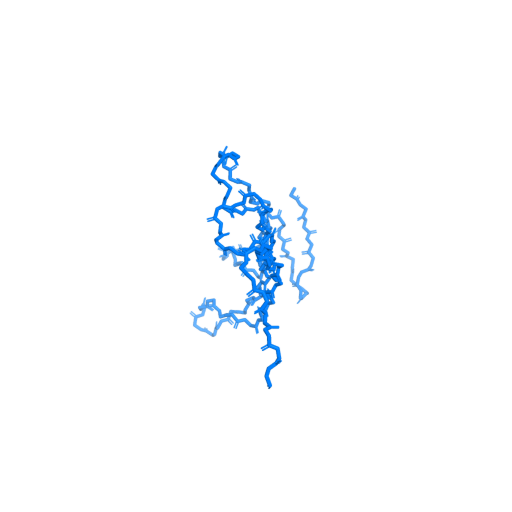3.574 -4.215 -14.284 1.00 61.00 93 ILE A CA 1
ATOM 740 C C . ILE A 1 93 ? 34.705 -5.153 -14.713 1.00 61.00 93 ILE A C 1
ATOM 742 O O . ILE A 1 93 ? 34.481 -6.330 -14.986 1.00 61.00 93 ILE A O 1
ATOM 746 N N . LYS A 1 94 ? 35.902 -4.600 -14.906 1.00 54.94 94 LYS A N 1
ATOM 747 C CA . LYS A 1 94 ? 37.108 -5.415 -14.980 1.00 54.94 94 LYS A CA 1
ATOM 748 C C . LYS A 1 94 ? 37.393 -5.863 -13.557 1.00 54.94 94 LYS A C 1
ATOM 750 O O . LYS A 1 94 ? 37.710 -5.029 -12.714 1.00 54.94 94 LYS A O 1
ATOM 755 N N . ASP A 1 95 ? 37.232 -7.155 -13.314 1.00 52.44 95 ASP A N 1
ATOM 756 C CA . ASP A 1 95 ? 37.870 -7.805 -12.179 1.00 52.44 95 ASP A CA 1
ATOM 757 C C . ASP A 1 95 ? 39.390 -7.616 -12.350 1.00 52.44 95 ASP A C 1
ATOM 759 O O . ASP A 1 95 ? 39.976 -8.133 -13.308 1.00 52.44 95 ASP A O 1
ATOM 763 N N . GLU A 1 96 ? 40.002 -6.808 -11.480 1.00 45.25 96 GLU A N 1
ATOM 764 C CA . GLU A 1 96 ? 41.444 -6.841 -11.192 1.00 45.25 96 GLU A CA 1
ATOM 765 C C . GLU A 1 96 ? 41.699 -7.701 -9.951 1.00 45.25 96 GLU A C 1
ATOM 767 O O . GLU A 1 96 ? 40.938 -7.559 -8.963 1.00 45.25 96 GLU A O 1
#

Organism: NCBI:txid2447885

Mean predicted aligned error: 8.24 Å

Nearest PDB structures (foldseek):
  6yfe-assembly1_AA  TM=4.362E-01  e=9.446E-01  Beihai levi-like virus 19
  7uql-assembly1_A  TM=3.665E-01  e=1.305E+00  Papaver somniferum
  7uql-assembly1_B  TM=4.091E-01  e=3.094E+00  Papaver somniferum
  6yfi-assembly2_C  TM=2.250E-01  e=2.363E+00  Leviviridae sp.

Foldseek 3Di:
DDWDADVNATWDWDWADDPDPVPQPWTWTFTFGPDPVRDGQKIWTWRDQPDPDAQWRIKIKIWGWDADPVRDTDTDDIDMDTDGDDDPDDDDPPDD